Protein AF-A0A3N5SMF7-F1 (afdb_monomer)

pLDDT: mean 88.47, std 10.45, range [44.0, 96.88]

Secondary structure (DSSP, 8-state):
-GGGGGG-HHHHHHHHHHHHHHHHHHHHHHHHTTTT-HHHHHSHHHHHHHHHHHHHHHHHHHIIIIIHHHHHHHHHHHHHHHHH-SPPPHHHHHHHHHHHHHHHHHHHHHHHHHHHHHHHHHHGGG-

Solvent-accessible surface area (backbone atoms only — not comparable to full-atom values): 6846 Å² total; per-residue (Å²): 119,75,74,56,69,81,74,34,65,62,73,72,43,47,63,56,52,50,50,51,50,52,53,51,51,53,54,48,50,37,60,76,29,63,75,67,32,67,71,49,45,70,31,74,33,33,44,38,30,48,53,6,50,51,32,41,53,51,38,55,52,45,42,60,69,56,47,45,58,52,52,52,51,51,51,50,52,54,54,49,41,68,72,64,77,51,83,77,49,74,68,55,47,54,51,51,50,53,53,50,59,52,43,70,63,47,53,60,52,49,50,52,30,49,50,48,14,50,49,16,53,57,50,29,72,79,92

Mean predicted aligned error: 5.96 Å

Radius of gyration: 19.62 Å; Cα contacts (8 Å, |Δi|>4): 76; chains: 1; bounding box: 42×23×55 Å

Foldseek 3Di:
DVVCVVDPVCVVCVLVVLVVVLVVLVVVLCVQCVNVDVVSCPDPLNVLQVQLNVLSVVLNVLCVPQVVVLVVVVVVLVVVCVVVVDDDDPVSVVSNVVSVVSCVVSVVSSVVSNVSNVCSNVVSVVD

Sequence (127 aa):
MQGLMKHSPVVAIMPIASLLTVASGLFLYYRISDHFNSDWMGSTAGVVLSIGSAAGIFEFVFGGVVIGPTMKKLGQIAGTLERQGQPPSEDQLTQLHKLQARMGWVDPISSIMTIVAVIGMAGARYM

Structure (mmCIF, N/CA/C/O backbone):
data_AF-A0A3N5SMF7-F1
#
_entry.id   AF-A0A3N5SMF7-F1
#
loop_
_atom_site.group_PDB
_atom_site.id
_atom_site.type_symbol
_atom_site.label_atom_id
_atom_site.label_alt_id
_atom_site.label_comp_id
_atom_site.label_asym_id
_atom_site.label_entity_id
_atom_site.label_seq_id
_atom_site.pdbx_PDB_ins_code
_atom_site.Cartn_x
_atom_site.Cartn_y
_atom_site.Cartn_z
_atom_site.occupancy
_atom_site.B_iso_or_equiv
_atom_site.auth_seq_id
_atom_site.auth_comp_id
_atom_site.auth_asym_id
_atom_site.auth_atom_id
_atom_site.pdbx_PDB_model_num
ATOM 1 N N . MET A 1 1 ? -23.538 15.077 10.120 1.00 44.00 1 MET A N 1
ATOM 2 C CA . MET A 1 1 ? -22.772 14.504 8.983 1.00 44.00 1 MET A CA 1
ATOM 3 C C . MET A 1 1 ? -22.472 13.000 9.125 1.00 44.00 1 MET A C 1
ATOM 5 O O . MET A 1 1 ? -22.342 12.343 8.103 1.00 44.00 1 MET A O 1
ATOM 9 N N . GLN A 1 2 ? -22.445 12.413 10.333 1.00 47.69 2 GLN A N 1
ATOM 10 C CA . GLN A 1 2 ? -22.173 10.972 10.563 1.00 47.69 2 GLN A CA 1
ATOM 11 C C . GLN A 1 2 ? -23.204 9.989 9.960 1.00 47.69 2 GLN A C 1
ATOM 13 O O . GLN A 1 2 ? -22.861 8.847 9.664 1.00 47.69 2 GLN A O 1
ATOM 18 N N . GLY A 1 3 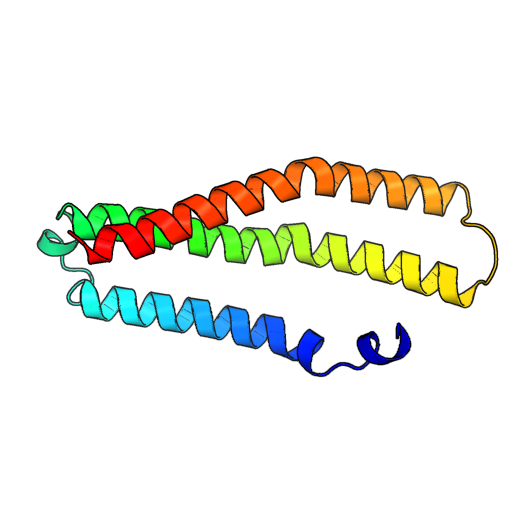? -24.448 10.418 9.711 1.00 49.31 3 GLY A N 1
ATOM 19 C CA . GLY A 1 3 ? -25.473 9.576 9.073 1.00 49.31 3 GLY A CA 1
ATOM 20 C C . GLY A 1 3 ? -25.180 9.215 7.609 1.00 49.31 3 GLY A C 1
ATOM 21 O O . GLY A 1 3 ? -25.585 8.149 7.158 1.00 49.31 3 GLY A O 1
ATOM 22 N N . LEU A 1 4 ? -24.418 10.047 6.885 1.00 51.72 4 LEU A N 1
ATOM 23 C CA . LEU A 1 4 ? -24.092 9.811 5.471 1.00 51.72 4 LEU A CA 1
ATOM 24 C C . LEU A 1 4 ? -23.054 8.699 5.276 1.00 51.72 4 LEU A C 1
ATOM 26 O O . LEU A 1 4 ? -23.070 8.032 4.250 1.00 51.72 4 LEU A O 1
ATOM 30 N N . MET A 1 5 ? -22.175 8.451 6.251 1.00 56.22 5 MET A N 1
ATOM 31 C CA . MET A 1 5 ? -21.148 7.406 6.138 1.00 56.22 5 MET A CA 1
ATOM 32 C C . MET A 1 5 ? -21.698 5.994 6.381 1.00 56.22 5 MET A C 1
ATOM 34 O O . MET A 1 5 ? -21.137 5.037 5.856 1.00 56.22 5 MET A O 1
ATOM 38 N N . LYS A 1 6 ? -22.815 5.849 7.112 1.00 56.34 6 LYS A N 1
ATOM 39 C CA . LYS A 1 6 ? -23.425 4.535 7.405 1.00 56.34 6 LYS A CA 1
ATOM 40 C C . LYS A 1 6 ? -24.010 3.844 6.161 1.00 56.34 6 LYS A C 1
ATOM 42 O O . LYS A 1 6 ? -24.134 2.625 6.170 1.00 56.34 6 LYS A O 1
ATOM 47 N N . HIS A 1 7 ? -24.291 4.596 5.091 1.00 52.66 7 HIS A N 1
ATOM 48 C CA . HIS A 1 7 ? -24.814 4.087 3.814 1.00 52.66 7 HIS A CA 1
ATOM 49 C C . HIS A 1 7 ? -24.230 4.817 2.593 1.00 52.66 7 HIS A C 1
ATOM 51 O O . HIS A 1 7 ? -24.906 4.957 1.576 1.00 52.66 7 HIS A O 1
ATOM 57 N N . SER A 1 8 ? -22.993 5.321 2.669 1.00 63.50 8 SER A N 1
ATOM 58 C CA . SER A 1 8 ? -22.403 5.957 1.490 1.00 63.50 8 SER A CA 1
ATOM 59 C C . SER A 1 8 ? -21.981 4.877 0.490 1.00 63.50 8 SER A C 1
ATOM 61 O O . SER A 1 8 ? -21.095 4.079 0.821 1.00 63.50 8 SER A O 1
ATOM 63 N N . PRO A 1 9 ? -22.537 4.854 -0.738 1.00 71.31 9 PRO A N 1
ATOM 64 C CA . PRO A 1 9 ? -22.083 3.935 -1.780 1.00 71.31 9 PRO A CA 1
ATOM 65 C C . PRO A 1 9 ? -20.584 4.108 -2.063 1.00 71.31 9 PRO A C 1
ATOM 67 O O . PRO A 1 9 ? -19.922 3.153 -2.451 1.00 71.31 9 PRO A O 1
ATOM 70 N N . VAL A 1 10 ? -20.018 5.286 -1.769 1.00 76.75 10 VAL A N 1
ATOM 71 C CA . VAL A 1 10 ? -18.582 5.561 -1.892 1.00 76.75 10 VAL A CA 1
ATOM 72 C C . VAL A 1 10 ? -17.761 4.581 -1.054 1.00 76.75 10 VAL A C 1
ATOM 74 O O . VAL A 1 10 ? -16.834 3.973 -1.571 1.00 76.75 10 VAL A O 1
ATOM 77 N N . VAL A 1 11 ? -18.124 4.343 0.210 1.00 77.50 11 VAL A N 1
ATOM 78 C CA . VAL A 1 11 ? -17.347 3.457 1.100 1.00 77.50 11 VAL A CA 1
ATOM 79 C C . VAL A 1 11 ? -17.361 2.009 0.598 1.00 77.50 11 VAL A C 1
ATOM 81 O O . VAL A 1 11 ? -16.357 1.310 0.714 1.00 77.50 11 VAL A O 1
ATOM 84 N N . ALA A 1 12 ? -18.471 1.570 -0.001 1.00 79.81 12 ALA A N 1
ATOM 85 C CA . ALA A 1 12 ? -18.600 0.228 -0.567 1.00 79.81 12 ALA A CA 1
ATOM 86 C C . ALA A 1 12 ? -17.865 0.064 -1.910 1.00 79.81 12 ALA A C 1
ATOM 88 O O . ALA A 1 12 ? -17.366 -1.020 -2.204 1.00 79.81 12 ALA A O 1
ATOM 89 N N . ILE A 1 13 ? -17.781 1.126 -2.719 1.00 88.56 13 ILE A N 1
ATOM 90 C CA . ILE A 1 13 ? -17.172 1.091 -4.057 1.00 88.56 13 ILE A CA 1
ATOM 91 C C . ILE A 1 13 ? -15.649 1.284 -4.000 1.00 88.56 13 ILE A C 1
ATOM 93 O O . ILE A 1 13 ? -14.943 0.761 -4.858 1.00 88.56 13 ILE A O 1
ATOM 97 N N . MET A 1 14 ? -15.111 1.974 -2.989 1.00 88.06 14 MET A N 1
ATOM 98 C CA . MET A 1 14 ? -13.671 2.272 -2.896 1.00 88.06 14 MET A CA 1
ATOM 99 C C . MET A 1 14 ? -12.746 1.040 -2.973 1.00 88.06 14 MET A C 1
ATOM 101 O O . MET A 1 14 ? -11.757 1.113 -3.700 1.00 88.06 14 MET A O 1
ATOM 105 N N . PRO A 1 15 ? -13.038 -0.109 -2.330 1.00 88.31 15 PRO A N 1
ATOM 106 C CA . PRO A 1 15 ? -12.222 -1.314 -2.503 1.00 88.31 15 PRO A CA 1
ATOM 107 C C . PRO A 1 15 ? -12.220 -1.832 -3.946 1.00 88.31 15 PRO 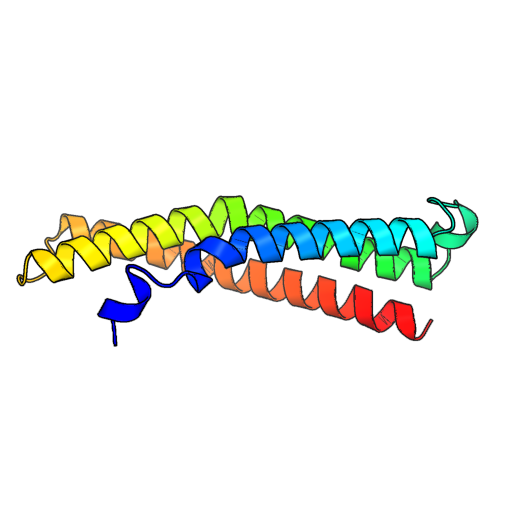A C 1
ATOM 109 O O . PRO A 1 15 ? -11.183 -2.253 -4.450 1.00 88.31 15 PRO A O 1
ATOM 112 N N . ILE A 1 16 ? -13.368 -1.759 -4.627 1.00 91.69 16 ILE A N 1
ATOM 113 C CA . ILE A 1 16 ? -13.504 -2.166 -6.031 1.00 91.69 16 ILE A CA 1
ATOM 114 C C . ILE A 1 16 ? -12.703 -1.212 -6.922 1.00 91.69 16 ILE A C 1
ATOM 116 O O . ILE A 1 16 ? -11.931 -1.658 -7.765 1.00 91.69 16 ILE A O 1
ATOM 120 N N . ALA A 1 17 ? -12.835 0.098 -6.708 1.00 93.12 17 ALA A N 1
ATOM 121 C CA . ALA A 1 17 ? -12.081 1.112 -7.441 1.00 93.12 17 ALA A CA 1
ATOM 122 C C . ALA A 1 17 ? -10.563 0.967 -7.235 1.00 93.12 17 ALA A C 1
ATOM 124 O O . ALA A 1 17 ? -9.791 1.084 -8.187 1.00 93.12 17 ALA A O 1
ATOM 125 N N . SER A 1 18 ? -10.136 0.656 -6.010 1.00 91.44 18 SER A N 1
ATOM 126 C CA . SER A 1 18 ? -8.736 0.387 -5.681 1.00 91.44 18 SER A CA 1
ATOM 127 C C . SER A 1 18 ? -8.221 -0.863 -6.404 1.00 91.44 18 SER A C 1
ATOM 129 O O . SER A 1 18 ? -7.191 -0.800 -7.074 1.00 91.44 18 SER A O 1
ATOM 131 N N . LEU A 1 19 ? -8.984 -1.962 -6.387 1.00 94.56 19 LEU A N 1
ATOM 132 C CA . LEU A 1 19 ? -8.641 -3.183 -7.119 1.00 94.56 19 LEU A CA 1
ATOM 133 C C . LEU A 1 19 ? -8.525 -2.934 -8.631 1.00 94.56 19 LEU A C 1
ATOM 135 O O . LEU A 1 19 ? -7.563 -3.374 -9.259 1.00 94.56 19 LEU A O 1
ATOM 139 N N . LEU A 1 20 ? -9.477 -2.200 -9.213 1.00 96.38 20 LEU A N 1
ATOM 140 C CA . LEU A 1 20 ? -9.451 -1.837 -10.632 1.00 96.38 20 LEU A CA 1
ATOM 141 C C . LEU A 1 20 ? -8.251 -0.949 -10.974 1.00 96.38 20 LEU A C 1
ATOM 143 O O . LEU A 1 20 ? -7.658 -1.118 -12.037 1.00 96.38 20 LEU A O 1
ATOM 147 N N . THR A 1 21 ? -7.862 -0.044 -10.075 1.00 93.88 21 THR A N 1
ATOM 148 C CA . THR A 1 21 ? -6.659 0.787 -10.236 1.00 93.88 21 THR A CA 1
ATOM 149 C C . THR A 1 21 ? -5.401 -0.077 -10.309 1.00 93.88 21 THR A C 1
ATOM 151 O O . THR A 1 21 ? -4.613 0.074 -11.241 1.00 93.88 21 THR A O 1
ATOM 154 N N . VAL A 1 22 ? -5.238 -1.030 -9.385 1.00 94.75 22 VAL A N 1
ATOM 155 C CA . VAL A 1 22 ? -4.089 -1.953 -9.384 1.00 94.75 22 VAL A CA 1
ATOM 156 C C . VAL A 1 22 ? -4.078 -2.814 -10.647 1.00 94.75 22 VAL A C 1
ATOM 158 O O . VAL A 1 22 ? -3.049 -2.916 -11.311 1.00 94.75 22 VAL A O 1
ATOM 161 N N . ALA A 1 23 ? -5.226 -3.380 -11.031 1.00 96.88 23 ALA A N 1
ATOM 162 C CA . ALA A 1 23 ? -5.344 -4.184 -12.246 1.00 96.88 23 ALA A CA 1
ATOM 163 C C . ALA A 1 23 ? -4.994 -3.378 -13.510 1.00 96.88 23 ALA A C 1
ATOM 165 O O . ALA A 1 23 ? -4.270 -3.863 -14.378 1.00 96.88 23 ALA A O 1
ATOM 166 N N . SER A 1 24 ? -5.454 -2.127 -13.585 1.00 96.19 24 SER A N 1
ATOM 167 C CA . SER A 1 24 ? -5.137 -1.217 -14.690 1.00 96.19 24 SER A CA 1
ATOM 168 C C . SER A 1 24 ? -3.644 -0.887 -14.738 1.00 96.19 24 SER A C 1
ATOM 170 O O . SER A 1 24 ? -3.050 -0.891 -15.814 1.00 96.19 24 SER A O 1
ATOM 172 N N . GLY A 1 25 ? -3.019 -0.655 -13.579 1.00 93.00 25 GLY A N 1
ATOM 173 C CA . GLY A 1 25 ? -1.578 -0.428 -13.471 1.00 93.00 25 GLY A CA 1
ATOM 174 C C . GLY A 1 25 ? -0.753 -1.632 -13.932 1.00 93.00 25 GLY A C 1
ATOM 175 O O . GLY A 1 25 ? 0.191 -1.465 -14.698 1.00 93.00 25 GLY A O 1
ATOM 176 N N . LEU A 1 26 ? -1.146 -2.850 -13.546 1.00 95.00 26 LEU A N 1
ATOM 177 C CA . LEU A 1 26 ? -0.500 -4.087 -14.002 1.00 95.00 26 LEU A CA 1
ATOM 178 C C . LEU A 1 26 ? -0.630 -4.281 -15.516 1.00 95.00 26 LEU A C 1
ATOM 180 O O . LEU A 1 26 ? 0.339 -4.643 -16.180 1.00 95.00 26 LEU A O 1
ATOM 184 N N . PHE A 1 27 ? -1.809 -4.002 -16.074 1.00 96.50 27 PHE A N 1
ATOM 185 C CA . PHE A 1 27 ? -2.021 -4.063 -17.517 1.00 96.50 27 PHE A CA 1
ATOM 186 C C . PHE A 1 27 ? -1.159 -3.035 -18.266 1.00 96.50 27 PHE A C 1
ATOM 188 O O . PHE A 1 27 ? -0.559 -3.352 -19.295 1.00 96.50 27 PHE A O 1
ATOM 195 N N . LEU A 1 28 ? -1.043 -1.816 -17.731 1.00 93.94 28 LEU A N 1
ATOM 196 C CA . LEU A 1 28 ? -0.166 -0.789 -18.289 1.00 93.94 28 LEU A CA 1
ATOM 197 C C . LEU A 1 28 ? 1.307 -1.212 -18.220 1.00 93.94 28 LEU A C 1
ATOM 199 O O . LEU A 1 28 ? 2.020 -1.074 -19.212 1.00 93.94 28 LEU A O 1
ATOM 203 N N . TYR A 1 29 ? 1.741 -1.768 -17.085 1.00 93.88 29 TYR A N 1
ATOM 204 C CA . TYR A 1 29 ? 3.093 -2.294 -16.901 1.00 93.88 29 TYR A CA 1
ATOM 205 C C . TYR A 1 29 ? 3.403 -3.400 -17.923 1.00 93.88 29 TYR A C 1
ATOM 207 O O . TYR A 1 29 ? 4.455 -3.392 -18.558 1.00 93.88 29 TYR A O 1
ATOM 215 N N . TYR A 1 30 ? 2.467 -4.323 -18.149 1.00 95.44 30 TYR A N 1
ATOM 216 C CA . TYR A 1 30 ? 2.608 -5.376 -19.157 1.00 95.44 30 TYR A CA 1
ATOM 217 C C . TYR A 1 30 ? 2.803 -4.815 -20.571 1.00 95.44 30 TYR A C 1
ATOM 219 O O . TYR A 1 30 ? 3.662 -5.277 -21.318 1.00 95.44 30 TYR A O 1
ATOM 227 N N . ARG A 1 31 ? 2.032 -3.785 -20.931 1.00 95.19 31 ARG A N 1
ATOM 228 C CA . ARG A 1 31 ? 2.114 -3.151 -22.250 1.00 95.19 31 ARG A CA 1
ATOM 229 C C . ARG A 1 31 ? 3.410 -2.360 -22.441 1.00 95.19 31 ARG A C 1
ATOM 231 O O . ARG A 1 31 ? 4.012 -2.461 -23.503 1.00 95.19 31 ARG A O 1
ATOM 238 N N . ILE A 1 32 ? 3.817 -1.560 -21.453 1.00 92.56 32 ILE A N 1
ATOM 239 C CA . ILE A 1 32 ? 5.010 -0.703 -21.563 1.00 92.56 32 ILE A CA 1
ATOM 240 C C . ILE A 1 32 ? 6.307 -1.512 -21.514 1.00 92.56 32 ILE A C 1
ATOM 242 O O . ILE A 1 32 ? 7.277 -1.136 -22.161 1.00 92.56 32 ILE A O 1
ATOM 246 N N . SER A 1 33 ? 6.294 -2.643 -20.805 1.00 92.19 33 SER A N 1
ATOM 247 C CA . SER A 1 33 ? 7.431 -3.560 -20.722 1.00 92.19 33 SER A CA 1
ATOM 248 C C . SER A 1 33 ? 7.609 -4.456 -21.940 1.00 92.19 33 SER A C 1
ATOM 250 O O . SER A 1 33 ? 8.423 -5.371 -21.888 1.00 92.19 33 SER A O 1
ATOM 252 N N . ASP A 1 34 ? 6.832 -4.238 -23.004 1.00 93.50 34 ASP A N 1
ATOM 253 C CA . ASP A 1 34 ? 6.746 -5.139 -24.151 1.00 93.50 34 ASP A CA 1
ATOM 254 C C . ASP A 1 34 ? 6.603 -6.606 -23.714 1.00 93.50 34 ASP A C 1
ATOM 256 O O . ASP A 1 34 ? 7.390 -7.479 -24.069 1.00 93.50 34 ASP A O 1
ATOM 260 N N . HIS A 1 35 ? 5.572 -6.871 -22.908 1.00 94.69 35 HIS A N 1
ATOM 261 C CA . HIS A 1 35 ? 5.238 -8.213 -22.433 1.00 94.69 35 HIS A CA 1
ATOM 262 C C . HIS A 1 35 ? 6.320 -8.819 -21.514 1.00 94.69 35 HIS A C 1
ATOM 264 O O . HIS A 1 35 ? 6.585 -10.019 -21.579 1.00 94.69 35 HIS A O 1
ATOM 270 N N . PHE A 1 36 ? 6.898 -8.004 -20.617 1.00 92.25 36 PHE A N 1
ATOM 271 C CA . PHE A 1 36 ? 8.016 -8.362 -19.726 1.00 92.25 36 PHE A CA 1
ATOM 272 C C . PHE A 1 36 ? 9.325 -8.686 -20.462 1.00 92.25 36 PHE A C 1
ATOM 274 O O . PHE A 1 36 ? 10.057 -9.607 -20.096 1.00 92.25 36 PHE A O 1
ATOM 281 N N . ASN A 1 37 ? 9.633 -7.914 -21.500 1.00 94.62 37 ASN A N 1
ATOM 282 C CA . ASN A 1 37 ? 10.902 -7.992 -22.204 1.00 94.62 37 ASN A CA 1
ATOM 283 C C . ASN A 1 37 ? 12.079 -7.701 -21.248 1.00 94.62 37 ASN A C 1
ATOM 285 O O . ASN A 1 37 ? 12.103 -6.676 -20.559 1.00 94.62 37 ASN A O 1
ATOM 289 N N . SER A 1 38 ? 13.072 -8.594 -21.225 1.00 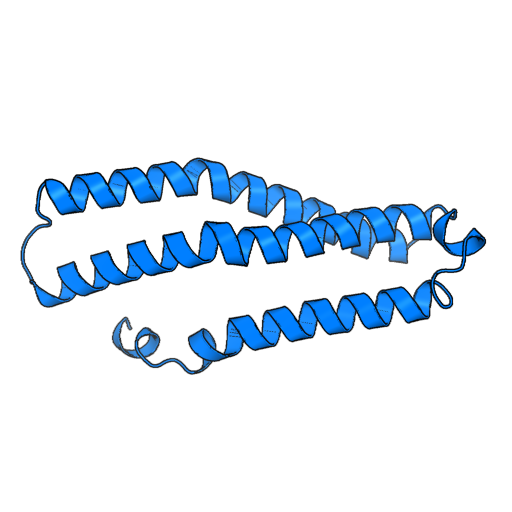92.81 38 SER A N 1
ATOM 290 C CA . SER A 1 38 ? 14.228 -8.499 -20.325 1.00 92.81 38 SER A CA 1
ATOM 291 C C . SER A 1 38 ? 15.079 -7.253 -20.557 1.00 92.81 38 SER A C 1
ATOM 293 O O . SER A 1 38 ? 15.580 -6.676 -19.593 1.00 92.81 38 SER A O 1
ATOM 295 N N . ASP A 1 39 ? 15.221 -6.817 -21.808 1.00 93.31 39 ASP A N 1
ATOM 296 C CA . ASP A 1 39 ? 16.054 -5.670 -22.173 1.00 93.31 39 ASP A CA 1
ATOM 297 C C . ASP A 1 39 ? 15.402 -4.372 -21.691 1.00 93.31 39 ASP A C 1
ATOM 299 O O . ASP A 1 39 ? 16.065 -3.505 -21.118 1.00 93.31 39 ASP A O 1
ATOM 303 N N . TRP A 1 40 ? 14.077 -4.263 -21.836 1.00 93.12 40 TRP A N 1
ATOM 304 C CA . TRP A 1 40 ? 13.332 -3.132 -21.291 1.00 93.12 40 TRP A CA 1
ATOM 305 C C . TRP A 1 40 ? 13.337 -3.140 -19.760 1.00 93.12 40 TRP A C 1
ATOM 307 O O . TRP A 1 40 ? 13.583 -2.105 -19.141 1.00 93.12 40 TRP A O 1
ATOM 317 N N . MET A 1 41 ? 13.120 -4.298 -19.129 1.00 92.69 41 MET A N 1
ATOM 318 C CA . MET A 1 41 ? 13.133 -4.413 -17.665 1.00 92.69 41 MET A CA 1
ATOM 319 C C . MET A 1 41 ? 14.510 -4.113 -17.061 1.00 92.69 41 MET A C 1
ATOM 321 O O . MET A 1 41 ? 14.579 -3.592 -15.949 1.00 92.69 41 MET A O 1
ATOM 325 N N . GLY A 1 42 ? 15.589 -4.408 -17.791 1.00 92.69 42 GLY A N 1
ATOM 326 C CA . GLY A 1 42 ? 16.962 -4.068 -17.416 1.00 92.69 42 GLY A CA 1
ATOM 327 C C . GLY A 1 42 ? 17.336 -2.601 -17.650 1.00 92.69 42 GLY A C 1
ATOM 328 O O . GLY A 1 42 ? 18.362 -2.150 -17.142 1.00 92.69 42 GLY A O 1
ATOM 329 N N . SER A 1 43 ? 16.522 -1.841 -18.389 1.00 94.19 43 SER A N 1
ATOM 330 C CA . SER A 1 43 ? 16.735 -0.405 -18.576 1.00 94.19 43 SER A CA 1
ATOM 331 C C . SER A 1 43 ? 16.528 0.369 -17.270 1.00 94.19 43 SER A C 1
ATOM 333 O O . SER A 1 43 ? 15.782 -0.054 -16.384 1.00 94.19 43 SER A O 1
ATOM 335 N N . THR A 1 44 ? 17.137 1.552 -17.156 1.00 92.75 44 THR A N 1
ATOM 336 C CA . THR A 1 44 ? 16.976 2.419 -15.977 1.00 92.75 44 THR A CA 1
ATOM 337 C C . THR A 1 44 ? 15.500 2.722 -15.689 1.00 92.75 44 THR A C 1
ATOM 339 O O . THR A 1 44 ? 15.063 2.608 -14.543 1.00 92.75 44 THR A O 1
ATOM 342 N N 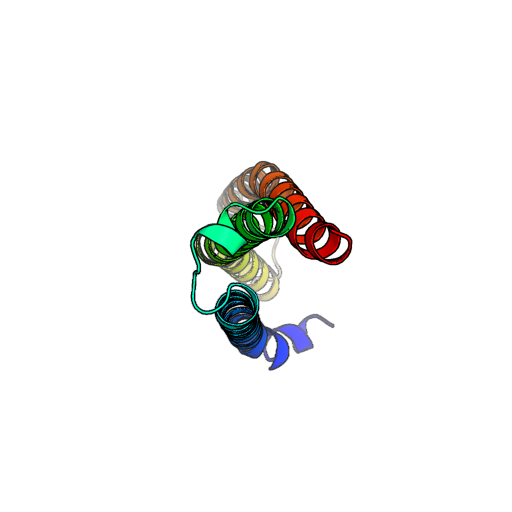. ALA A 1 45 ? 14.715 3.037 -16.727 1.00 92.44 45 ALA A N 1
ATOM 343 C CA . ALA A 1 45 ? 13.279 3.284 -16.609 1.00 92.44 45 ALA A CA 1
ATOM 344 C C . ALA A 1 45 ? 12.517 2.030 -16.147 1.00 92.44 45 ALA A C 1
ATOM 346 O O . ALA A 1 45 ? 11.678 2.112 -15.246 1.00 92.44 45 ALA A O 1
ATOM 347 N N . GLY A 1 46 ? 12.846 0.864 -16.714 1.00 93.06 46 GLY A N 1
ATOM 348 C CA . GLY A 1 46 ? 12.247 -0.420 -16.351 1.00 93.06 46 GLY A CA 1
ATOM 349 C C . GLY A 1 46 ? 12.488 -0.786 -14.889 1.00 93.06 46 GLY A C 1
ATOM 350 O O . GLY A 1 46 ? 11.543 -1.133 -14.177 1.00 93.06 46 GLY A O 1
ATOM 351 N N . VAL A 1 47 ? 13.718 -0.6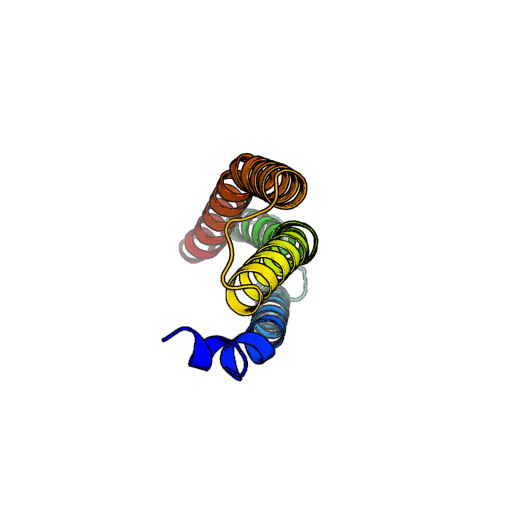26 -14.394 1.00 94.56 47 VAL A N 1
ATOM 352 C CA . VAL A 1 47 ? 14.072 -0.891 -12.989 1.00 94.56 47 VAL A CA 1
ATOM 353 C C . VAL A 1 47 ? 13.310 0.038 -12.043 1.00 94.56 47 VAL A C 1
ATOM 355 O O . VAL A 1 47 ? 12.672 -0.431 -11.097 1.00 94.56 47 VAL A O 1
ATOM 358 N N . VAL A 1 48 ? 13.322 1.348 -12.306 1.00 94.50 48 VAL A N 1
ATOM 359 C CA . VAL A 1 48 ? 12.648 2.342 -11.453 1.00 94.50 48 VAL A CA 1
ATOM 360 C C . VAL A 1 48 ? 11.132 2.120 -11.433 1.00 94.50 48 VAL A C 1
ATOM 362 O O . VAL A 1 48 ? 10.529 2.119 -10.353 1.00 94.50 48 VAL A O 1
ATOM 365 N N . LEU A 1 49 ? 10.515 1.841 -12.591 1.00 93.88 49 LEU A N 1
ATOM 366 C CA . LEU A 1 49 ? 9.084 1.539 -12.658 1.00 93.88 49 LEU A CA 1
ATOM 367 C C . LEU A 1 49 ? 8.745 0.247 -11.911 1.00 93.88 49 LEU A C 1
ATOM 369 O O . LEU A 1 49 ? 7.713 0.181 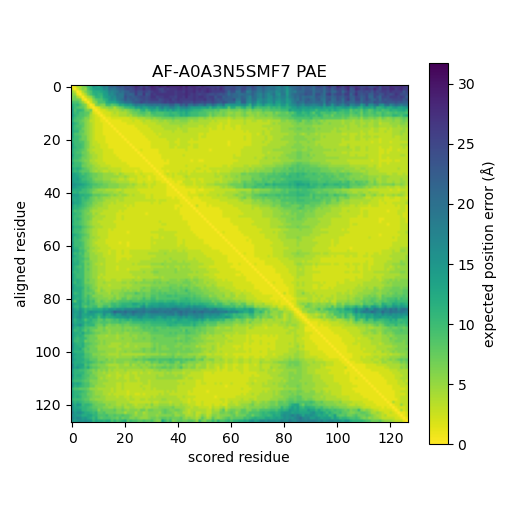-11.244 1.00 93.88 49 LEU A O 1
ATOM 373 N N . SER A 1 50 ? 9.602 -0.773 -11.997 1.00 94.06 50 SER A N 1
ATOM 374 C CA . SER A 1 50 ? 9.406 -2.057 -11.312 1.00 94.06 50 SER A CA 1
ATOM 375 C C . SER A 1 50 ? 9.421 -1.896 -9.797 1.00 94.06 50 SER A C 1
ATOM 377 O O . SER A 1 50 ? 8.537 -2.416 -9.119 1.00 94.06 50 SER A O 1
ATOM 379 N N . ILE A 1 51 ? 10.377 -1.127 -9.268 1.00 95.06 51 ILE A N 1
ATOM 380 C CA . ILE A 1 51 ? 10.470 -0.834 -7.833 1.00 95.06 51 ILE A CA 1
ATOM 381 C C . ILE A 1 51 ? 9.227 -0.069 -7.365 1.00 95.06 51 ILE A C 1
ATOM 383 O O . ILE A 1 51 ? 8.604 -0.458 -6.376 1.00 95.06 51 ILE A O 1
ATOM 387 N N . GLY A 1 52 ? 8.823 0.976 -8.097 1.00 94.25 52 GLY A N 1
ATOM 388 C CA . GLY A 1 52 ? 7.615 1.741 -7.776 1.00 94.25 52 GLY A CA 1
ATOM 389 C C . GLY A 1 52 ? 6.342 0.891 -7.831 1.00 94.25 52 GLY A C 1
ATOM 390 O O . GLY A 1 52 ? 5.501 0.965 -6.935 1.00 94.25 52 GLY A O 1
ATOM 391 N N . SER A 1 53 ? 6.221 0.031 -8.844 1.00 94.12 53 SER A N 1
ATOM 392 C CA . SER A 1 53 ? 5.079 -0.877 -9.007 1.00 94.12 53 SER A CA 1
ATOM 393 C C . SER A 1 53 ? 5.014 -1.905 -7.881 1.00 94.12 53 SER A C 1
ATOM 395 O O . SER A 1 53 ? 3.947 -2.116 -7.308 1.00 94.12 53 SER A O 1
ATOM 397 N N . ALA A 1 54 ? 6.152 -2.497 -7.508 1.00 95.62 54 ALA A N 1
ATOM 398 C CA . ALA A 1 54 ? 6.230 -3.419 -6.383 1.00 95.62 54 ALA A CA 1
ATOM 399 C C . ALA A 1 54 ? 5.810 -2.732 -5.076 1.00 95.62 54 ALA A C 1
ATOM 401 O O . ALA A 1 54 ? 4.955 -3.257 -4.367 1.00 95.62 54 ALA A O 1
ATOM 402 N N . ALA A 1 55 ? 6.338 -1.536 -4.792 1.00 95.81 55 ALA A N 1
ATOM 403 C CA . ALA A 1 55 ? 5.948 -0.755 -3.619 1.00 95.81 55 ALA A CA 1
ATOM 404 C C . ALA A 1 55 ? 4.436 -0.471 -3.595 1.00 95.81 55 ALA A C 1
ATOM 406 O O . ALA A 1 55 ? 3.794 -0.687 -2.571 1.00 95.81 55 ALA A O 1
ATOM 407 N N . GLY A 1 56 ? 3.842 -0.072 -4.724 1.00 94.75 56 GLY A N 1
ATOM 408 C CA . GLY A 1 56 ? 2.399 0.172 -4.817 1.00 94.75 56 GLY A CA 1
ATOM 409 C C . GLY A 1 56 ? 1.549 -1.082 -4.580 1.00 94.75 56 GLY A C 1
ATOM 410 O O . GLY A 1 56 ? 0.539 -1.024 -3.883 1.00 94.75 56 GLY A O 1
ATOM 411 N N . ILE A 1 57 ? 1.967 -2.241 -5.099 1.00 95.88 57 ILE A N 1
ATOM 412 C CA . ILE A 1 57 ? 1.275 -3.518 -4.854 1.00 95.88 57 ILE A CA 1
ATOM 413 C C . ILE A 1 57 ? 1.375 -3.908 -3.376 1.00 95.88 57 ILE A C 1
ATOM 415 O O . ILE A 1 57 ? 0.378 -4.319 -2.777 1.00 95.88 57 ILE A O 1
ATOM 419 N N . PHE A 1 58 ? 2.557 -3.761 -2.772 1.00 95.69 58 PHE A N 1
ATOM 420 C CA . PHE A 1 58 ? 2.733 -4.004 -1.344 1.00 95.69 58 PHE A CA 1
ATOM 421 C C . PHE A 1 58 ? 1.866 -3.066 -0.500 1.00 95.69 58 PHE A C 1
ATOM 423 O O . PHE A 1 58 ? 1.267 -3.529 0.469 1.00 95.69 58 PHE A O 1
ATOM 430 N N . GLU A 1 59 ? 1.738 -1.793 -0.878 1.00 94.75 59 GLU A N 1
ATOM 431 C CA . GLU A 1 59 ? 0.857 -0.825 -0.213 1.00 94.75 59 GLU A CA 1
ATOM 432 C C . GLU A 1 59 ? -0.605 -1.230 -0.278 1.00 94.75 59 GLU A C 1
ATOM 434 O O . GLU A 1 59 ? -1.243 -1.316 0.770 1.00 94.75 59 GLU A O 1
ATOM 439 N N . PHE A 1 60 ? -1.096 -1.610 -1.455 1.00 94.50 60 PHE A N 1
ATOM 440 C CA . PHE A 1 60 ? -2.466 -2.080 -1.608 1.00 94.50 60 PHE A CA 1
ATOM 441 C C . PHE A 1 60 ? -2.766 -3.280 -0.694 1.00 94.50 60 PHE A C 1
ATOM 443 O O . PHE A 1 60 ? -3.776 -3.303 0.020 1.00 94.50 60 PHE A O 1
ATOM 450 N N . VAL A 1 61 ? -1.868 -4.272 -0.666 1.00 95.31 61 VAL A N 1
ATOM 451 C CA . VAL A 1 61 ? -2.022 -5.464 0.184 1.00 95.31 61 VAL A CA 1
ATOM 452 C C . VAL A 1 61 ? -1.929 -5.095 1.665 1.00 95.31 61 VAL A C 1
ATOM 454 O O . VAL A 1 61 ? -2.753 -5.538 2.467 1.00 95.31 61 VAL A O 1
ATOM 457 N N . PHE A 1 62 ? -0.960 -4.264 2.044 1.00 94.44 62 PHE A N 1
ATOM 458 C CA . PHE A 1 62 ? -0.780 -3.806 3.419 1.00 94.44 62 PHE A CA 1
ATOM 459 C C . PHE A 1 62 ? -1.999 -3.015 3.912 1.00 94.44 62 PHE A C 1
ATOM 461 O O . PHE A 1 62 ? -2.522 -3.288 4.996 1.00 94.44 62 PHE A O 1
ATOM 468 N N . GLY A 1 63 ? -2.528 -2.110 3.090 1.00 92.00 63 GLY A N 1
ATOM 469 C CA . GLY A 1 63 ? -3.752 -1.368 3.358 1.00 92.00 63 GLY A CA 1
ATOM 470 C C . GLY A 1 63 ? -4.960 -2.288 3.533 1.00 92.00 63 GLY A C 1
ATOM 471 O O . GLY A 1 63 ? -5.692 -2.178 4.518 1.00 92.00 63 GLY A O 1
ATOM 472 N N . GLY A 1 64 ? -5.135 -3.262 2.639 1.00 92.38 64 GLY A N 1
ATOM 473 C CA . GLY A 1 64 ? -6.241 -4.219 2.702 1.00 92.38 64 GLY A CA 1
ATOM 474 C C . GLY A 1 64 ? -6.184 -5.168 3.905 1.00 92.38 64 GLY A C 1
ATOM 475 O O . GLY A 1 64 ? -7.218 -5.460 4.509 1.00 92.38 64 GLY A O 1
ATOM 476 N N . VAL A 1 65 ? -4.992 -5.639 4.281 1.00 94.25 65 VAL A N 1
ATOM 477 C CA . VAL A 1 65 ? -4.808 -6.692 5.298 1.00 94.25 65 VAL A CA 1
ATOM 478 C C . VAL A 1 65 ? -4.540 -6.128 6.699 1.00 94.25 65 VAL A C 1
ATOM 480 O O . VAL A 1 65 ? -4.934 -6.737 7.696 1.00 94.25 65 VAL A O 1
ATOM 483 N N . VAL A 1 66 ? -3.899 -4.962 6.813 1.00 93.50 66 VAL A N 1
ATOM 484 C CA . VAL A 1 66 ? -3.482 -4.379 8.101 1.00 93.50 66 VAL A CA 1
ATOM 485 C C . VAL A 1 66 ? -4.357 -3.188 8.491 1.00 93.50 66 VAL A C 1
ATOM 487 O O . VAL A 1 66 ? -4.929 -3.184 9.591 1.00 93.50 66 VAL A O 1
ATOM 490 N N . ILE A 1 67 ? -4.497 -2.202 7.601 1.00 92.50 67 ILE A N 1
ATOM 491 C CA . ILE A 1 67 ? -5.240 -0.957 7.868 1.00 92.50 67 ILE A CA 1
ATOM 492 C C . ILE A 1 67 ? -6.746 -1.230 7.877 1.00 92.50 67 ILE A C 1
ATOM 494 O O . ILE A 1 67 ? -7.423 -0.913 8.857 1.00 92.50 67 ILE A O 1
ATOM 498 N N . GLY A 1 68 ? -7.269 -1.889 6.841 1.00 90.81 68 GLY A N 1
ATOM 499 C CA . GLY A 1 68 ? -8.697 -2.148 6.646 1.00 90.81 68 GLY A CA 1
ATOM 500 C C . GLY A 1 68 ? -9.383 -2.806 7.852 1.00 90.81 68 GLY A C 1
ATOM 501 O O . GLY A 1 68 ? -10.356 -2.253 8.376 1.00 90.81 68 GLY A O 1
ATOM 502 N N . PRO A 1 69 ? -8.883 -3.944 8.375 1.00 91.88 69 PRO A N 1
ATOM 503 C CA . PRO A 1 69 ? -9.484 -4.598 9.537 1.00 91.88 69 PRO A CA 1
ATOM 504 C C . PRO A 1 69 ? -9.399 -3.758 10.812 1.00 91.88 69 PRO A C 1
ATOM 506 O O . PRO A 1 69 ? -10.306 -3.798 11.643 1.00 91.88 69 PRO A O 1
ATOM 509 N N . THR A 1 70 ? -8.319 -2.997 10.978 1.00 92.38 70 THR A N 1
ATOM 510 C CA . THR A 1 70 ? -8.120 -2.126 12.142 1.00 92.38 70 THR A CA 1
ATOM 511 C C . THR A 1 70 ? -9.103 -0.950 12.104 1.00 92.38 70 THR A C 1
ATOM 513 O O . THR A 1 70 ? -9.782 -0.701 13.099 1.00 92.38 70 THR A O 1
ATOM 516 N N . MET A 1 71 ? -9.287 -0.316 10.940 1.00 88.88 71 MET A N 1
ATOM 517 C CA . MET A 1 71 ? -10.294 0.731 10.725 1.00 88.88 71 MET A CA 1
ATOM 518 C C . MET A 1 71 ? -11.722 0.208 10.897 1.00 88.88 71 MET A C 1
ATOM 520 O O . MET A 1 71 ? -12.551 0.868 11.520 1.00 88.88 71 MET A O 1
ATOM 524 N N . LYS A 1 72 ? -12.010 -1.015 10.431 1.00 90.19 72 LYS A N 1
ATOM 525 C CA . LYS A 1 72 ? -13.312 -1.662 10.652 1.00 90.19 72 LYS A CA 1
ATOM 526 C C . LYS A 1 72 ? -13.613 -1.832 12.144 1.00 90.19 72 LYS A C 1
ATOM 528 O O . LYS A 1 72 ? -14.725 -1.530 12.569 1.00 90.19 72 LYS A O 1
ATOM 533 N N . LYS A 1 73 ? -12.637 -2.281 12.943 1.00 91.44 73 LYS A N 1
ATOM 534 C CA . LYS A 1 73 ? -12.790 -2.427 14.403 1.00 91.44 73 LYS A CA 1
ATOM 535 C C . LYS A 1 73 ? -12.976 -1.079 15.098 1.00 91.44 73 LYS A C 1
ATOM 537 O O . LYS A 1 73 ? -13.875 -0.953 15.923 1.00 91.44 73 LYS A O 1
ATOM 542 N N . LEU A 1 74 ? -12.186 -0.069 14.727 1.00 89.94 74 LEU A N 1
ATOM 543 C CA . LEU A 1 74 ? -12.350 1.297 15.236 1.00 89.94 74 LEU A CA 1
ATOM 544 C C . LEU A 1 74 ? -13.755 1.839 14.937 1.00 89.94 74 LEU A C 1
ATOM 546 O O . LEU A 1 74 ? -14.426 2.332 15.840 1.00 89.94 74 LEU A O 1
ATOM 550 N N . GLY A 1 75 ? -14.240 1.670 13.703 1.00 88.06 75 GLY A N 1
ATOM 551 C CA . GLY A 1 75 ? -15.588 2.080 13.305 1.00 88.06 75 GLY A CA 1
ATOM 552 C C . GLY A 1 75 ? -16.700 1.321 14.037 1.00 88.06 75 GLY A C 1
ATOM 553 O O . GLY A 1 75 ? -17.725 1.909 14.377 1.00 88.06 75 GLY A O 1
ATOM 554 N N . GLN A 1 76 ? -16.501 0.032 14.331 1.00 89.69 76 GLN A N 1
ATOM 555 C CA . GLN A 1 76 ? -17.438 -0.754 15.141 1.00 89.69 76 GLN A CA 1
ATOM 556 C C . GLN A 1 76 ? -17.530 -0.221 16.575 1.00 89.69 76 GLN A C 1
ATOM 558 O O . GLN A 1 76 ? -18.644 -0.010 17.049 1.00 89.69 76 GLN A O 1
ATOM 563 N N . ILE A 1 77 ? -16.391 0.049 17.227 1.00 89.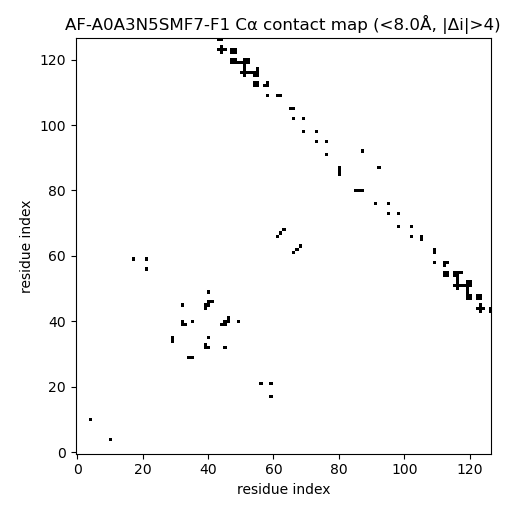38 77 ILE A N 1
ATOM 564 C CA . ILE A 1 77 ? -16.357 0.596 18.593 1.00 89.38 77 ILE A CA 1
ATOM 565 C C . ILE A 1 77 ? -16.973 1.999 18.626 1.00 89.38 77 ILE A C 1
ATOM 567 O O . ILE A 1 77 ? -17.836 2.276 19.458 1.00 89.38 77 ILE A O 1
ATOM 571 N N . ALA A 1 78 ? -16.610 2.869 17.680 1.00 85.94 78 ALA A N 1
ATOM 572 C CA . ALA A 1 78 ? -17.219 4.192 17.555 1.00 85.94 78 ALA A CA 1
ATOM 573 C C . ALA A 1 78 ? -18.746 4.090 17.392 1.00 85.94 78 ALA A C 1
ATOM 575 O O . ALA A 1 78 ? -19.502 4.755 18.097 1.00 85.94 78 ALA A O 1
ATOM 576 N N . GLY A 1 79 ? -19.215 3.173 16.540 1.00 85.25 79 GLY A N 1
ATOM 577 C CA . GLY A 1 79 ? -20.639 2.922 16.351 1.00 85.25 79 GLY A CA 1
ATOM 578 C C . GLY A 1 79 ? -21.344 2.328 17.576 1.00 85.25 79 GLY A C 1
ATOM 579 O O . GLY A 1 79 ? -22.548 2.532 17.729 1.00 85.25 79 GLY A O 1
ATOM 580 N N . THR A 1 80 ? -20.662 1.574 18.445 1.00 86.81 80 THR A N 1
ATOM 581 C CA . THR A 1 80 ? -21.250 1.123 19.720 1.00 86.81 80 THR A CA 1
ATOM 582 C C . THR A 1 80 ? -21.353 2.261 20.726 1.00 86.81 80 THR A C 1
ATOM 584 O O . THR A 1 80 ? -22.400 2.393 21.354 1.00 86.81 80 THR A O 1
ATOM 587 N N . LEU A 1 81 ? -20.334 3.120 20.810 1.00 86.44 81 LEU A N 1
ATOM 588 C CA . LEU A 1 81 ? -20.325 4.284 21.701 1.00 86.44 81 LEU A CA 1
ATOM 589 C C . LEU A 1 81 ? -21.434 5.278 21.337 1.00 86.44 81 LEU A C 1
ATOM 591 O O . LEU A 1 81 ? -22.191 5.705 22.204 1.00 86.44 81 LEU A O 1
ATOM 595 N N . GLU A 1 82 ? -21.605 5.558 20.040 1.00 83.56 82 GLU A N 1
ATOM 596 C CA . GLU A 1 82 ? -22.702 6.397 19.537 1.00 83.56 82 GLU A CA 1
ATOM 597 C C . GLU A 1 82 ?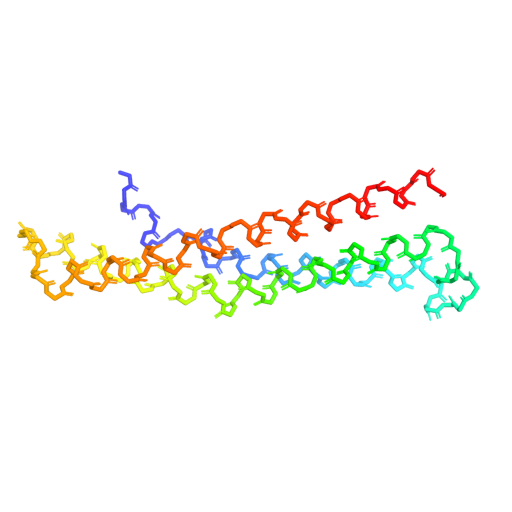 -24.085 5.869 19.947 1.00 83.56 82 GLU A C 1
ATOM 599 O O . GLU A 1 82 ? -24.976 6.655 20.257 1.00 83.56 82 GLU A O 1
ATOM 604 N N . ARG A 1 83 ? -24.285 4.543 19.934 1.00 83.88 83 ARG A N 1
ATOM 605 C CA . ARG A 1 83 ? -25.573 3.923 20.291 1.00 83.88 83 ARG A CA 1
ATOM 606 C C . ARG A 1 83 ? -25.798 3.844 21.797 1.00 83.88 83 ARG A C 1
ATOM 608 O O . ARG A 1 83 ? -26.943 3.894 22.228 1.00 83.88 83 ARG A O 1
ATOM 615 N N . GLN A 1 84 ? -24.733 3.675 22.579 1.00 85.19 84 GLN A N 1
ATOM 616 C CA . GLN A 1 84 ? -24.817 3.571 24.037 1.00 85.19 84 GLN A CA 1
ATOM 617 C C . GLN A 1 84 ? -25.111 4.921 24.701 1.00 85.19 84 GLN A C 1
ATOM 619 O O . GLN A 1 84 ? -25.723 4.936 25.769 1.00 85.19 84 GLN A O 1
ATOM 624 N N . GLY A 1 85 ? -24.684 6.038 24.092 1.00 79.81 85 GLY A N 1
ATOM 625 C CA . GLY A 1 85 ? -24.907 7.392 24.621 1.00 79.81 85 GLY A CA 1
ATOM 626 C C . GLY A 1 85 ? -24.268 7.643 25.994 1.00 79.81 85 GLY A C 1
ATOM 627 O O . GLY A 1 85 ? -24.581 8.633 26.648 1.00 79.81 85 GLY A O 1
ATOM 628 N N . GLN A 1 86 ? -23.399 6.734 26.436 1.00 77.75 86 GLN A N 1
ATOM 629 C CA . GLN A 1 86 ? -22.728 6.715 27.731 1.00 77.75 86 GLN A CA 1
ATOM 630 C C . GLN A 1 86 ? -21.209 6.776 27.526 1.00 77.75 86 GLN A C 1
ATOM 632 O O . GLN A 1 86 ? -20.729 6.457 26.432 1.00 77.75 86 GLN A O 1
ATOM 637 N N . PRO A 1 87 ? -20.443 7.187 28.552 1.00 79.94 87 PRO A N 1
ATOM 638 C CA . PRO A 1 87 ? -18.989 7.194 28.485 1.00 79.94 87 PRO A CA 1
ATOM 639 C C . PRO A 1 87 ? -18.437 5.801 28.129 1.00 79.94 87 PRO A C 1
ATOM 641 O O . PRO A 1 87 ? -19.019 4.800 28.558 1.00 79.94 87 PRO A O 1
ATOM 644 N N . PRO A 1 88 ? -17.325 5.716 27.376 1.00 83.88 88 PRO A N 1
ATOM 645 C CA . PRO A 1 88 ? -16.685 4.442 27.067 1.00 83.88 88 PRO A CA 1
ATOM 646 C C . PRO A 1 88 ? -16.329 3.662 28.338 1.00 83.88 88 PRO A C 1
ATOM 648 O O . PRO A 1 88 ? -15.782 4.239 29.278 1.00 83.88 88 PRO A O 1
ATOM 651 N N . SER A 1 89 ? -16.592 2.354 28.357 1.00 86.88 89 SER A N 1
ATOM 652 C CA . SER A 1 89 ? -16.123 1.490 29.445 1.00 86.88 89 SER A CA 1
ATOM 653 C C . SER A 1 89 ? -14.593 1.368 29.438 1.00 86.88 89 SER A C 1
ATOM 655 O O . SER A 1 89 ? -13.950 1.569 28.404 1.00 86.88 89 SER A O 1
ATOM 657 N N . GLU A 1 90 ? -13.990 0.994 30.571 1.00 86.62 90 GLU A N 1
ATOM 658 C CA . GLU A 1 90 ? -12.533 0.782 30.668 1.00 86.62 90 GLU A CA 1
ATOM 659 C C . GLU A 1 90 ? -12.018 -0.235 29.631 1.00 86.62 90 GLU A C 1
ATOM 661 O O . GLU A 1 90 ? -10.967 -0.034 29.014 1.00 86.62 90 GLU A O 1
ATOM 666 N N . ASP A 1 91 ? -12.805 -1.276 29.348 1.00 87.75 91 ASP A N 1
ATOM 667 C CA . ASP A 1 91 ? -12.493 -2.266 28.314 1.00 87.75 91 ASP A CA 1
ATOM 668 C C . ASP A 1 91 ? -12.499 -1.654 26.905 1.00 87.75 91 ASP A C 1
ATOM 670 O O . ASP A 1 91 ? -11.606 -1.925 26.095 1.00 87.75 91 ASP A O 1
ATOM 674 N N . GLN A 1 92 ? -13.482 -0.801 26.595 1.00 88.06 92 GLN A N 1
ATOM 675 C CA . GLN A 1 92 ? -13.571 -0.112 25.304 1.00 88.06 92 GLN A CA 1
ATOM 676 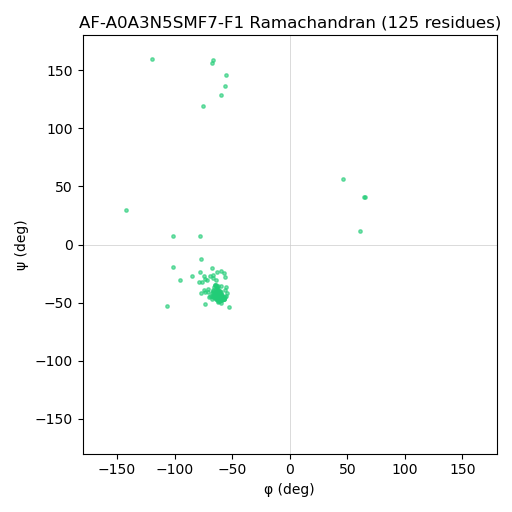C C . GLN A 1 92 ? -12.421 0.885 25.121 1.00 88.06 92 GLN A C 1
ATOM 678 O O . GLN A 1 92 ? -11.838 0.945 24.036 1.00 88.06 92 GLN A O 1
ATOM 683 N N . LEU A 1 93 ? -12.050 1.625 26.172 1.00 89.00 93 LEU A N 1
ATOM 684 C CA . LEU A 1 93 ? -10.890 2.524 26.158 1.00 89.00 93 LEU A CA 1
ATOM 685 C C . LEU A 1 93 ? -9.595 1.755 25.905 1.00 89.00 93 LEU A C 1
ATOM 687 O O . LEU A 1 93 ? -8.816 2.123 25.026 1.00 89.00 93 LEU A O 1
ATOM 691 N N . THR A 1 94 ? -9.393 0.639 26.604 1.00 92.19 94 THR A N 1
ATOM 692 C CA . THR A 1 94 ? -8.216 -0.218 26.414 1.00 92.19 94 THR A CA 1
ATOM 693 C C . THR A 1 94 ? -8.123 -0.739 24.976 1.00 92.19 94 THR A C 1
ATOM 695 O O . THR A 1 94 ? -7.053 -0.713 24.358 1.00 92.19 94 THR A O 1
ATOM 698 N N . GLN A 1 95 ? -9.248 -1.169 24.394 1.00 91.06 95 GLN A N 1
ATOM 699 C CA . GLN A 1 95 ? -9.295 -1.613 22.998 1.00 91.06 95 GLN A CA 1
ATOM 700 C C . GLN A 1 95 ? -9.000 -0.479 22.008 1.00 91.06 95 GLN A C 1
ATOM 702 O O . GLN A 1 95 ? -8.248 -0.693 21.052 1.00 91.06 95 GLN A O 1
ATOM 707 N N . LEU A 1 96 ? -9.545 0.720 22.237 1.00 90.94 96 LEU A N 1
ATOM 708 C CA . LEU A 1 96 ? -9.268 1.903 21.419 1.00 90.94 96 LEU A CA 1
ATOM 709 C C . LEU A 1 96 ? -7.784 2.264 21.451 1.00 90.94 96 LEU A C 1
ATOM 711 O O . LEU A 1 96 ? -7.181 2.402 20.388 1.00 90.94 96 LEU A O 1
ATOM 715 N N . HIS A 1 97 ? -7.174 2.329 22.636 1.00 92.06 97 HIS A N 1
ATOM 716 C CA . HIS A 1 97 ? -5.747 2.614 22.778 1.00 92.06 97 HIS A CA 1
ATOM 717 C C . HIS A 1 97 ? -4.877 1.581 22.062 1.00 92.06 97 HIS A C 1
ATOM 719 O O . HIS A 1 97 ? -3.931 1.950 21.370 1.00 92.06 97 HIS A O 1
ATOM 725 N N . LYS A 1 98 ? -5.219 0.289 22.142 1.00 93.56 98 LYS A N 1
ATOM 726 C CA . LYS A 1 98 ? -4.489 -0.766 21.424 1.00 93.56 98 LYS A CA 1
ATOM 727 C C . LYS A 1 98 ? -4.577 -0.607 19.903 1.00 93.56 98 LYS A C 1
ATOM 729 O O . LYS A 1 98 ? -3.587 -0.814 19.202 1.00 93.56 98 LYS A O 1
ATOM 734 N N . LEU A 1 99 ? -5.753 -0.258 19.379 1.00 92.88 99 LEU A N 1
ATOM 735 C CA . LEU A 1 99 ? -5.952 -0.034 17.943 1.00 92.88 99 LEU A CA 1
ATOM 736 C C . LEU A 1 99 ? -5.260 1.252 17.464 1.00 92.88 99 LEU A C 1
ATOM 738 O O . LEU A 1 99 ? -4.664 1.246 16.390 1.00 92.88 99 LEU A O 1
ATOM 742 N N . GLN A 1 100 ? -5.277 2.317 18.268 1.00 91.19 100 GLN A N 1
ATOM 743 C CA . GLN A 1 100 ? -4.554 3.563 17.992 1.00 91.19 100 GLN A CA 1
ATOM 744 C C . GLN A 1 100 ? -3.037 3.359 18.015 1.00 91.19 100 GLN A C 1
ATOM 746 O O . GLN A 1 100 ? -2.352 3.775 17.086 1.00 91.19 100 GLN A O 1
ATOM 751 N N . ALA A 1 101 ? -2.511 2.652 19.018 1.00 92.56 101 ALA A N 1
ATOM 752 C CA . ALA A 1 101 ? -1.093 2.307 19.090 1.00 92.56 101 ALA A CA 1
ATOM 753 C C . ALA A 1 101 ? -0.654 1.478 17.876 1.00 92.56 101 ALA A C 1
ATOM 755 O O . ALA A 1 101 ? 0.447 1.660 17.362 1.00 92.56 101 ALA A O 1
ATOM 756 N N . ARG A 1 102 ? -1.536 0.599 17.375 1.00 91.56 102 ARG A N 1
ATOM 757 C CA . ARG A 1 102 ? -1.293 -0.119 16.122 1.00 91.56 102 ARG A CA 1
ATOM 758 C C . ARG A 1 102 ? -1.219 0.830 14.925 1.00 91.56 102 ARG A C 1
ATOM 760 O O . ARG A 1 102 ? -0.324 0.677 14.107 1.00 91.56 102 ARG A O 1
ATOM 767 N N . MET A 1 103 ? -2.131 1.792 14.819 1.00 91.56 103 MET A N 1
ATOM 768 C CA . MET A 1 103 ? -2.113 2.770 13.724 1.00 91.56 103 MET A CA 1
ATOM 769 C C . MET A 1 103 ? -0.866 3.658 13.745 1.00 91.56 103 MET A C 1
ATOM 771 O O . MET A 1 103 ? -0.293 3.911 12.691 1.00 91.56 103 MET A O 1
ATOM 775 N N . GLY A 1 104 ? -0.362 4.009 14.932 1.00 91.38 104 GLY A N 1
ATOM 776 C CA . GLY A 1 104 ? 0.808 4.880 15.079 1.00 91.38 104 GLY A CA 1
ATOM 777 C C . GLY A 1 104 ? 2.075 4.403 14.356 1.00 91.38 104 GLY A C 1
ATOM 778 O O . GLY A 1 104 ? 2.878 5.232 13.940 1.00 91.38 104 GLY A O 1
ATOM 779 N N . TRP A 1 105 ? 2.254 3.092 14.161 1.00 88.75 105 TRP A N 1
ATOM 780 C CA . TRP A 1 105 ? 3.373 2.554 13.374 1.00 88.75 105 TRP A CA 1
ATOM 781 C C . TRP A 1 105 ? 2.979 2.127 11.954 1.00 88.75 105 TRP A C 1
ATOM 783 O O . TRP A 1 105 ? 3.841 2.017 11.087 1.00 88.75 105 TRP A O 1
ATOM 793 N N . VAL A 1 106 ? 1.692 1.897 11.695 1.00 92.75 106 VAL A N 1
ATOM 794 C CA . VAL A 1 106 ? 1.177 1.488 10.380 1.00 92.75 106 VAL A CA 1
ATOM 795 C C . VAL A 1 106 ? 1.112 2.677 9.415 1.00 92.75 106 VAL A C 1
ATOM 797 O O . VAL A 1 106 ? 1.513 2.545 8.259 1.00 92.75 106 VAL A O 1
ATOM 800 N N . ASP A 1 107 ? 0.679 3.842 9.894 1.00 90.12 107 ASP A N 1
ATOM 801 C CA . ASP A 1 107 ? 0.541 5.068 9.099 1.00 90.12 107 ASP A CA 1
ATOM 802 C C . ASP A 1 107 ? 1.853 5.544 8.441 1.00 90.12 107 ASP A C 1
ATOM 804 O O . ASP A 1 107 ? 1.848 5.817 7.232 1.00 90.12 107 ASP A O 1
ATOM 808 N N . PRO A 1 108 ? 2.999 5.621 9.153 1.00 94.06 108 PRO A N 1
ATOM 809 C CA . PRO A 1 108 ? 4.255 6.021 8.523 1.00 94.06 108 PRO A CA 1
ATOM 810 C C . PRO A 1 108 ? 4.742 4.998 7.492 1.00 94.06 108 PRO A C 1
ATOM 812 O O . PRO A 1 108 ? 5.244 5.399 6.444 1.00 94.06 108 PRO A O 1
ATOM 815 N N . ILE A 1 109 ? 4.553 3.694 7.733 1.00 93.81 109 ILE A N 1
ATOM 816 C CA . ILE A 1 109 ? 4.919 2.644 6.766 1.00 93.81 109 ILE A CA 1
ATOM 817 C C . ILE A 1 109 ? 4.110 2.807 5.480 1.00 93.81 109 ILE A C 1
ATOM 819 O O . ILE A 1 109 ? 4.689 2.823 4.394 1.00 93.81 109 ILE A O 1
ATOM 823 N N . SER A 1 110 ? 2.790 2.978 5.604 1.00 92.50 110 SER A N 1
ATOM 824 C CA . SER A 1 110 ? 1.908 3.217 4.458 1.00 92.50 110 SER A CA 1
ATOM 825 C C . SER A 1 110 ? 2.352 4.456 3.684 1.00 92.50 110 SER A C 1
ATOM 827 O O . SER A 1 110 ? 2.524 4.400 2.471 1.00 92.50 110 SER A O 1
ATOM 829 N N . SER A 1 111 ? 2.627 5.555 4.392 1.00 93.38 111 SER A N 1
ATOM 830 C CA . SER A 1 111 ? 3.045 6.823 3.784 1.00 93.38 111 SER A CA 1
ATOM 831 C C . SER A 1 111 ? 4.357 6.693 3.010 1.00 93.38 111 SER A C 1
ATOM 833 O O . SER A 1 111 ? 4.446 7.148 1.872 1.00 93.38 111 SER A O 1
ATOM 835 N N . ILE A 1 112 ? 5.368 6.042 3.594 1.00 95.00 112 ILE A N 1
ATOM 836 C CA . ILE A 1 112 ? 6.661 5.809 2.935 1.00 95.00 112 ILE A CA 1
ATOM 837 C C . ILE A 1 112 ? 6.469 4.967 1.674 1.00 95.00 112 ILE A C 1
ATOM 839 O O . ILE A 1 112 ? 7.015 5.298 0.623 1.00 95.00 112 ILE A O 1
ATOM 843 N N . MET A 1 113 ? 5.674 3.902 1.756 1.00 91.75 113 MET A N 1
ATOM 844 C CA . MET A 1 113 ? 5.468 2.993 0.634 1.00 91.75 113 MET A CA 1
ATOM 845 C C . MET A 1 113 ? 4.723 3.674 -0.522 1.00 91.75 113 MET A C 1
ATOM 847 O O . MET A 1 113 ? 5.131 3.533 -1.674 1.00 91.75 113 MET A O 1
ATOM 851 N N . THR A 1 114 ? 3.725 4.507 -0.215 1.00 93.19 114 THR A N 1
ATOM 852 C CA . THR A 1 114 ? 3.043 5.358 -1.201 1.00 93.19 114 THR A CA 1
ATOM 853 C C . THR A 1 114 ? 3.998 6.362 -1.843 1.00 93.19 114 THR A C 1
ATOM 855 O O . THR A 1 114 ? 3.975 6.530 -3.061 1.00 93.19 114 THR A O 1
ATOM 858 N N . ILE A 1 115 ? 4.873 7.007 -1.065 1.00 95.81 115 ILE A N 1
ATOM 859 C CA . ILE A 1 115 ? 5.876 7.942 -1.600 1.00 95.81 115 ILE A CA 1
ATOM 860 C C . ILE A 1 115 ? 6.818 7.221 -2.570 1.00 95.81 115 ILE A C 1
ATOM 862 O O . ILE A 1 115 ? 7.030 7.701 -3.683 1.00 95.81 115 ILE A O 1
ATOM 866 N N . VAL A 1 116 ? 7.346 6.055 -2.186 1.00 94.06 116 VAL A N 1
ATOM 867 C CA . VAL A 1 116 ? 8.225 5.247 -3.047 1.00 94.06 116 VAL A CA 1
ATOM 868 C C . VAL A 1 116 ? 7.502 4.830 -4.327 1.00 94.06 116 VAL A C 1
ATOM 870 O O . VAL A 1 116 ? 8.069 4.954 -5.413 1.00 94.06 116 VAL A O 1
ATOM 873 N N . ALA A 1 117 ? 6.245 4.392 -4.221 1.00 93.56 117 ALA A N 1
ATOM 874 C CA . ALA A 1 117 ? 5.435 4.017 -5.373 1.00 93.56 117 ALA A CA 1
ATOM 875 C C . ALA A 1 117 ? 5.257 5.190 -6.348 1.00 93.56 117 ALA A C 1
ATOM 877 O O . ALA A 1 117 ? 5.544 5.057 -7.538 1.00 93.56 117 ALA A O 1
ATOM 878 N N . VAL A 1 118 ? 4.857 6.360 -5.840 1.00 92.44 118 VAL A N 1
ATOM 879 C CA . VAL A 1 118 ? 4.637 7.566 -6.651 1.00 92.44 118 VAL A CA 1
ATOM 880 C C . VAL A 1 118 ? 5.933 8.045 -7.300 1.00 92.44 118 VAL A C 1
ATOM 882 O O . VAL A 1 118 ? 5.932 8.346 -8.491 1.00 92.44 118 VAL A O 1
ATOM 885 N N . ILE A 1 119 ? 7.043 8.086 -6.557 1.00 93.56 119 ILE A N 1
ATOM 886 C CA . ILE A 1 119 ? 8.344 8.500 -7.098 1.00 93.56 119 ILE A CA 1
ATOM 887 C C . ILE A 1 119 ? 8.811 7.527 -8.180 1.00 93.56 119 ILE A C 1
ATOM 889 O O . ILE A 1 119 ? 9.250 7.979 -9.233 1.00 93.56 119 ILE A O 1
ATOM 893 N N . GLY A 1 120 ? 8.689 6.215 -7.968 1.00 90.56 120 GLY A N 1
ATOM 894 C CA . GLY A 1 120 ? 9.071 5.224 -8.975 1.00 90.56 120 GLY A CA 1
ATOM 895 C C . GLY A 1 120 ? 8.231 5.338 -10.251 1.00 90.56 120 GLY A C 1
ATOM 896 O O . GLY A 1 120 ? 8.772 5.365 -11.354 1.00 90.56 120 GLY A O 1
ATOM 897 N N . MET A 1 121 ? 6.912 5.493 -10.117 1.00 88.19 121 MET A N 1
ATOM 898 C CA . MET A 1 121 ? 6.012 5.645 -11.267 1.00 88.19 121 MET A CA 1
ATOM 899 C C . MET A 1 121 ? 6.222 6.970 -12.014 1.00 88.19 121 MET A C 1
ATOM 901 O O . MET A 1 121 ? 6.229 6.991 -13.243 1.00 88.19 121 MET A O 1
ATOM 905 N N . ALA A 1 122 ? 6.406 8.078 -11.293 1.00 89.56 122 ALA A N 1
ATOM 906 C CA . ALA A 1 122 ? 6.621 9.391 -11.895 1.00 89.56 122 ALA A CA 1
ATOM 907 C C . ALA A 1 122 ? 8.030 9.535 -12.483 1.00 89.56 122 ALA A C 1
ATOM 909 O O . ALA A 1 122 ? 8.184 10.111 -13.555 1.00 89.56 122 ALA A O 1
ATOM 910 N N . GLY A 1 123 ? 9.047 9.005 -11.803 1.00 87.62 123 GLY A N 1
ATOM 911 C CA . GLY A 1 123 ? 10.444 9.071 -12.223 1.00 87.62 123 GLY A CA 1
ATOM 912 C C . GLY A 1 123 ? 10.690 8.313 -13.522 1.00 87.62 123 GLY A C 1
ATOM 913 O O . GLY A 1 123 ? 11.297 8.864 -14.435 1.00 87.62 123 GLY A O 1
ATOM 914 N N . ALA A 1 124 ? 10.126 7.109 -13.652 1.00 84.50 124 ALA A N 1
ATOM 915 C CA . ALA A 1 124 ? 10.251 6.303 -14.865 1.00 84.50 124 ALA A CA 1
ATOM 916 C C . ALA A 1 124 ? 9.699 6.992 -16.126 1.00 84.50 124 ALA A C 1
ATOM 918 O O . ALA A 1 124 ? 10.112 6.660 -17.230 1.00 84.50 124 ALA A O 1
ATOM 919 N N . ARG A 1 125 ? 8.789 7.966 -15.986 1.00 80.12 125 ARG A N 1
ATOM 920 C CA . ARG A 1 125 ? 8.252 8.737 -17.119 1.00 80.12 125 ARG A CA 1
ATOM 921 C C . ARG A 1 125 ? 9.286 9.669 -17.759 1.00 80.12 125 ARG A C 1
ATOM 923 O O . ARG A 1 125 ? 9.122 10.036 -18.919 1.00 80.12 125 ARG A O 1
ATOM 930 N N . TYR A 1 126 ? 10.284 10.109 -16.999 1.00 84.31 126 TYR A N 1
ATOM 931 C CA . TYR A 1 126 ? 11.285 11.082 -17.448 1.00 84.31 126 TYR A CA 1
ATOM 932 C C . TYR A 1 126 ? 12.618 10.433 -17.840 1.00 84.31 126 TYR A C 1
ATOM 934 O O . TYR A 1 126 ? 13.591 11.151 -18.068 1.00 84.31 126 TYR A O 1
ATOM 942 N N . MET A 1 127 ? 12.663 9.099 -17.872 1.00 83.19 127 MET A N 1
ATOM 943 C CA . MET A 1 127 ? 13.847 8.294 -18.169 1.00 83.19 127 MET A CA 1
ATOM 944 C C . MET A 1 127 ? 13.757 7.626 -19.534 1.00 83.19 127 MET A C 1
ATOM 946 O O . MET A 1 127 ? 12.625 7.429 -20.027 1.00 83.19 127 MET A O 1
#